Protein AF-A0A6L7Z496-F1 (afdb_monomer)

Sequence (161 aa):
PTSDGWITVGGWNQVNWLRMIEVLKLRELAGDPRFETNADRMANVEELRELLSRRLGTATSETWLRRLEAANVPAGPVSGMIEALRHPQTVAREMVLTVSQAGRPVETLGMPVKMSGTPPGVERAAPRRGEHGEQVLAEYGFRDIEIEELLRSGAVGRFKA

Secondary structure (DSSP, 8-state):
--SSS-EEE---SHHHHHHHHHHHT-GGGGS-TTTSSHHHHHHTHHHHHHHHHHHHTTS-HHHHHHHHHHTT--EEE---HHHHHHSHHHHHTT-EEEEEETTEEEEEEPPSS--SSS-----SPPPPTTTTHHHHHHHTT--HHHHHHHHHTTSSPPPP-

Structure (mmCIF, N/CA/C/O backbone):
data_AF-A0A6L7Z496-F1
#
_entry.id   AF-A0A6L7Z496-F1
#
loop_
_atom_site.group_PDB
_atom_site.id
_atom_site.type_symbol
_atom_site.label_atom_id
_atom_site.label_alt_id
_atom_site.label_comp_id
_atom_site.label_asym_id
_atom_site.label_entity_id
_atom_site.label_seq_id
_atom_site.pdbx_PDB_ins_code
_atom_site.Cartn_x
_atom_site.Cartn_y
_atom_site.Cartn_z
_atom_site.occupancy
_atom_site.B_iso_or_equiv
_atom_site.auth_seq_id
_atom_site.auth_comp_id
_atom_site.auth_asym_id
_atom_site.auth_atom_id
_atom_site.pdbx_PDB_model_num
ATOM 1 N N . PRO A 1 1 ? -5.247 6.556 15.492 1.00 95.75 1 PRO A N 1
ATOM 2 C CA . PRO A 1 1 ? -3.920 6.382 16.130 1.00 95.75 1 PRO A CA 1
ATOM 3 C C . PRO A 1 1 ? -4.012 5.311 17.220 1.00 95.75 1 PRO A C 1
ATOM 5 O O . PRO A 1 1 ? -5.056 5.184 17.857 1.00 95.75 1 PRO A O 1
ATOM 8 N N . THR A 1 2 ? -2.946 4.543 17.396 1.00 98.12 2 THR A N 1
ATOM 9 C CA . THR A 1 2 ? -2.722 3.627 18.526 1.00 98.12 2 THR A CA 1
ATOM 10 C C . THR A 1 2 ? -1.690 4.252 19.470 1.00 98.12 2 THR A C 1
ATOM 12 O O . THR A 1 2 ? -1.309 5.407 19.272 1.00 98.12 2 THR A O 1
ATOM 15 N N . SER A 1 3 ? -1.240 3.546 20.512 1.00 97.94 3 SER A N 1
ATOM 16 C CA . SER A 1 3 ? -0.252 4.110 21.447 1.00 97.94 3 SER A CA 1
ATOM 17 C C . SER A 1 3 ? 1.142 4.312 20.836 1.00 97.94 3 SER A C 1
ATOM 19 O O . SER A 1 3 ? 1.935 5.075 21.377 1.00 97.94 3 SER A O 1
ATOM 21 N N . ASP A 1 4 ? 1.461 3.602 19.753 1.00 97.19 4 ASP A N 1
ATOM 22 C CA . ASP A 1 4 ? 2.796 3.541 19.142 1.00 97.19 4 ASP A CA 1
ATOM 23 C C . ASP A 1 4 ? 2.794 3.789 17.624 1.00 97.19 4 ASP A C 1
ATOM 25 O O . ASP A 1 4 ? 3.840 3.706 16.985 1.00 97.19 4 ASP A O 1
ATOM 29 N N . GLY A 1 5 ? 1.639 4.103 17.027 1.00 95.75 5 GLY A N 1
ATOM 30 C CA . GLY A 1 5 ? 1.548 4.311 15.589 1.00 95.75 5 GLY A CA 1
ATOM 31 C C . GLY A 1 5 ? 0.126 4.454 15.058 1.00 95.75 5 GLY A C 1
ATOM 32 O O . GLY A 1 5 ? -0.743 5.110 15.645 1.00 95.75 5 GLY A O 1
ATOM 33 N N . TRP A 1 6 ? -0.096 3.869 13.885 1.00 96.81 6 TRP A N 1
ATOM 34 C CA . TRP A 1 6 ? -1.338 3.988 13.135 1.00 96.81 6 TRP A CA 1
ATOM 35 C C . TRP A 1 6 ? -1.715 2.646 12.516 1.00 96.81 6 TRP A C 1
ATOM 37 O O . TRP A 1 6 ? -0.879 1.935 11.964 1.00 96.81 6 TRP A O 1
ATOM 47 N N . ILE A 1 7 ? -3.004 2.330 12.582 1.00 97.38 7 ILE A N 1
ATOM 48 C CA . ILE A 1 7 ? -3.607 1.183 11.910 1.00 97.38 7 ILE A CA 1
ATOM 49 C C . ILE A 1 7 ? -4.811 1.662 11.105 1.00 97.38 7 ILE A C 1
ATOM 51 O O . ILE A 1 7 ? -5.467 2.642 11.470 1.00 97.38 7 ILE A O 1
ATOM 55 N N . THR A 1 8 ? -5.115 0.946 10.034 1.00 96.25 8 THR A N 1
ATOM 56 C CA . THR A 1 8 ? -6.399 1.013 9.337 1.00 96.25 8 THR A CA 1
ATOM 57 C C . THR A 1 8 ? -7.321 -0.067 9.893 1.00 96.25 8 THR A C 1
ATOM 59 O O . THR A 1 8 ? -6.864 -1.155 10.243 1.00 96.25 8 THR A O 1
ATOM 62 N N . VAL A 1 9 ? -8.618 0.231 9.992 1.00 95.56 9 VAL A N 1
ATOM 63 C CA . VAL A 1 9 ? -9.641 -0.725 10.437 1.00 95.56 9 VAL A CA 1
ATOM 64 C C . VAL A 1 9 ? -10.841 -0.634 9.498 1.00 95.56 9 VAL A C 1
ATOM 66 O O . VAL A 1 9 ? -11.381 0.443 9.254 1.00 95.56 9 VAL A O 1
ATOM 69 N N . GLY A 1 10 ? -11.250 -1.768 8.944 1.00 91.44 10 GLY A N 1
ATOM 70 C CA . GLY A 1 10 ? -12.291 -1.891 7.933 1.00 91.44 10 GLY A CA 1
ATOM 71 C C . GLY A 1 10 ? -13.687 -2.022 8.532 1.00 91.44 10 GLY A C 1
ATOM 72 O O . GLY A 1 10 ? -14.249 -3.112 8.527 1.00 91.44 10 GLY A O 1
ATOM 73 N N . GLY A 1 11 ? -14.263 -0.913 9.000 1.00 87.81 11 GLY A N 1
ATOM 74 C CA . GLY A 1 11 ? -15.616 -0.839 9.580 1.00 87.81 11 GLY A CA 1
ATOM 75 C C . GLY A 1 11 ? -16.727 -0.362 8.628 1.00 87.81 11 GLY A C 1
ATOM 76 O O . GLY A 1 11 ? -17.728 0.168 9.098 1.00 87.81 11 GLY A O 1
ATOM 77 N N . TRP A 1 12 ? -16.557 -0.486 7.305 1.00 85.62 12 TRP A N 1
ATOM 78 C CA . TRP A 1 12 ? -17.439 0.167 6.314 1.00 85.62 12 TRP A CA 1
ATOM 79 C C . TRP A 1 12 ? -18.830 -0.470 6.158 1.00 85.62 12 TRP A C 1
ATOM 81 O O . TRP A 1 12 ? -19.755 0.171 5.665 1.00 85.62 12 TRP A O 1
ATOM 91 N N . ASN A 1 13 ? -18.990 -1.739 6.537 1.00 92.06 13 ASN A N 1
ATOM 92 C CA . ASN A 1 13 ? -20.278 -2.434 6.525 1.00 92.06 13 ASN A CA 1
ATOM 93 C C . ASN A 1 13 ? -20.740 -2.730 7.957 1.00 92.06 13 ASN A C 1
ATOM 95 O O . ASN A 1 13 ? -19.937 -2.728 8.892 1.00 92.06 13 ASN A O 1
ATOM 99 N N . GLN A 1 14 ? -22.035 -3.010 8.125 1.00 94.38 14 GLN A N 1
ATOM 100 C CA . GLN A 1 14 ? -22.626 -3.157 9.456 1.00 94.38 14 GLN A CA 1
ATOM 101 C C . GLN A 1 14 ? -22.047 -4.334 10.250 1.00 94.38 14 GLN A C 1
ATOM 103 O O . GLN A 1 14 ? -21.837 -4.219 11.454 1.00 94.38 14 GLN A O 1
ATOM 108 N N . VAL A 1 15 ? -21.736 -5.449 9.584 1.00 95.19 15 VAL A N 1
ATOM 109 C CA . VAL A 1 15 ? -21.161 -6.632 10.240 1.00 95.19 15 VAL A CA 1
ATOM 110 C C . VAL A 1 15 ? -19.788 -6.306 10.829 1.00 95.19 15 VAL A C 1
ATOM 112 O O . VAL A 1 15 ? -19.531 -6.590 11.999 1.00 95.19 15 VAL A O 1
ATOM 115 N N . ASN A 1 16 ? -18.916 -5.672 10.046 1.00 95.69 16 ASN A N 1
ATOM 116 C CA . ASN A 1 16 ? -17.582 -5.300 10.502 1.00 95.69 16 ASN A CA 1
ATOM 117 C C . ASN A 1 16 ? -17.623 -4.178 11.543 1.00 95.69 16 ASN A C 1
ATOM 119 O O . ASN A 1 16 ? -16.834 -4.213 12.483 1.00 95.69 16 ASN A O 1
ATOM 123 N N . TRP A 1 17 ? -18.549 -3.222 11.411 1.00 95.88 17 TRP A N 1
ATOM 124 C CA . TRP A 1 17 ? -18.792 -2.188 12.418 1.00 95.88 17 TRP A CA 1
ATOM 125 C C . TRP A 1 17 ? -19.104 -2.806 13.785 1.00 95.88 17 TRP A C 1
ATOM 127 O O . TRP A 1 17 ? -18.388 -2.548 14.750 1.00 95.88 17 TRP A O 1
ATOM 137 N N . LEU A 1 18 ? -20.103 -3.690 13.863 1.00 95.75 18 LEU A N 1
ATOM 138 C CA . LEU A 1 18 ? -20.506 -4.313 15.128 1.00 95.75 18 LEU A CA 1
ATOM 139 C C . LEU A 1 18 ? -19.386 -5.171 15.735 1.00 95.75 18 LEU A C 1
ATOM 141 O O . LEU A 1 18 ? -19.140 -5.102 16.939 1.00 95.75 18 LEU A O 1
ATOM 145 N N . ARG A 1 19 ? -18.650 -5.928 14.910 1.00 96.69 19 ARG A N 1
ATOM 146 C CA . ARG A 1 19 ? -17.476 -6.696 15.364 1.00 96.69 19 ARG A CA 1
ATOM 147 C C . ARG A 1 19 ? -16.366 -5.794 15.901 1.00 96.69 19 ARG A C 1
ATOM 149 O O . ARG A 1 19 ? -15.780 -6.093 16.937 1.00 96.69 19 ARG A O 1
ATOM 156 N N . MET A 1 20 ? -16.081 -4.688 15.216 1.00 96.75 20 MET A N 1
ATOM 157 C CA . MET A 1 20 ? -15.086 -3.713 15.658 1.00 96.75 20 MET A CA 1
ATOM 158 C C . MET A 1 20 ? -15.484 -3.110 17.007 1.00 96.75 20 MET A C 1
ATOM 160 O O . MET A 1 20 ? -14.664 -3.067 17.920 1.00 96.75 20 MET A O 1
ATOM 164 N N . ILE A 1 21 ? -16.740 -2.688 17.153 1.00 96.31 21 ILE A N 1
ATOM 165 C CA . ILE A 1 21 ? -17.261 -2.129 18.401 1.00 96.31 21 ILE A CA 1
ATOM 166 C C . ILE A 1 21 ? -17.146 -3.127 19.562 1.00 96.31 21 ILE A C 1
ATOM 168 O O . ILE A 1 21 ? -16.733 -2.746 20.662 1.00 96.31 21 ILE A O 1
ATOM 172 N N . GLU A 1 22 ? -17.426 -4.406 19.311 1.00 96.56 22 GLU A N 1
ATOM 173 C CA . GLU A 1 22 ? -17.259 -5.479 20.292 1.00 96.56 22 GLU A CA 1
ATOM 174 C C . GLU A 1 22 ? -15.796 -5.624 20.744 1.00 96.56 22 GLU A C 1
ATOM 176 O O . GLU A 1 22 ? -15.506 -5.591 21.941 1.00 96.56 22 GLU A O 1
ATOM 181 N N . VAL A 1 23 ? -14.850 -5.692 19.799 1.00 97.44 23 VAL A N 1
ATOM 182 C CA . VAL A 1 23 ? -13.404 -5.771 20.093 1.00 97.44 23 VAL A CA 1
ATOM 183 C C . VAL A 1 23 ? -12.919 -4.556 20.882 1.00 97.44 23 VAL A C 1
ATOM 185 O O . VAL A 1 23 ? -12.123 -4.675 21.824 1.00 97.44 23 VAL A O 1
ATOM 188 N N . LEU A 1 24 ? -13.400 -3.372 20.508 1.00 96.38 24 LEU A N 1
ATOM 189 C CA . LEU A 1 24 ? -13.069 -2.122 21.177 1.00 96.38 24 LEU A CA 1
ATOM 190 C C . LEU A 1 24 ? -13.775 -1.984 22.528 1.00 96.38 24 LEU A C 1
ATOM 192 O O . LEU A 1 24 ? -13.350 -1.154 23.327 1.00 96.38 24 LEU A O 1
ATOM 196 N N . LYS A 1 25 ? -14.753 -2.836 22.854 1.00 96.56 25 LYS A N 1
ATOM 197 C CA . LYS A 1 25 ? -15.579 -2.737 24.066 1.00 96.56 25 LYS A CA 1
ATOM 198 C C . LYS A 1 25 ? -16.292 -1.383 24.170 1.00 96.56 25 LYS A C 1
ATOM 200 O O . LYS A 1 25 ? -16.302 -0.786 25.240 1.00 96.56 25 LYS A O 1
ATOM 205 N N . LEU A 1 26 ? -16.842 -0.913 23.053 1.00 95.62 26 LEU A N 1
ATOM 206 C CA . LEU A 1 26 ? -17.580 0.351 22.941 1.00 95.62 26 LEU A CA 1
ATOM 207 C C . LEU A 1 26 ? -19.054 0.093 22.592 1.00 95.62 26 LEU A C 1
ATOM 209 O O . LEU A 1 26 ? -19.613 0.734 21.703 1.00 95.62 26 LEU A O 1
ATOM 213 N N . ARG A 1 27 ? -19.666 -0.929 23.211 1.00 93.62 27 ARG A N 1
ATOM 214 C CA . ARG A 1 27 ? -21.001 -1.449 22.846 1.00 93.62 27 ARG A CA 1
ATOM 215 C C . ARG A 1 27 ? -22.090 -0.376 22.861 1.00 93.62 27 ARG A C 1
ATOM 217 O O . ARG A 1 27 ? -23.055 -0.491 22.115 1.00 93.62 27 ARG A O 1
ATOM 224 N N . GLU A 1 28 ? -21.917 0.668 23.660 1.00 93.56 28 GLU A N 1
ATOM 225 C CA . GLU A 1 28 ? -22.770 1.850 23.688 1.00 93.56 28 GLU A CA 1
ATOM 226 C C . GLU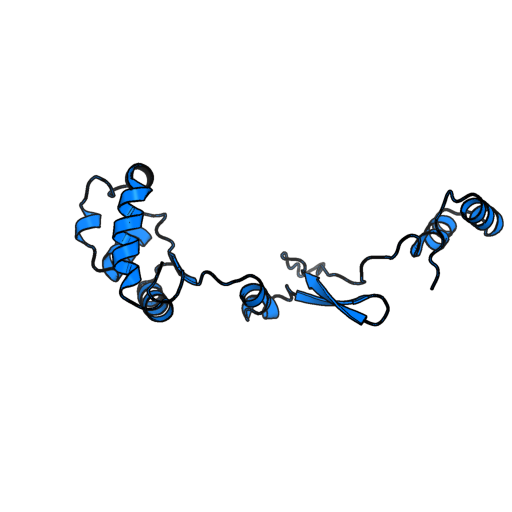 A 1 28 ? -22.899 2.531 22.316 1.00 93.56 28 GLU A C 1
ATOM 228 O O . GLU A 1 28 ? -23.977 3.006 21.976 1.00 93.56 28 GLU A O 1
ATOM 233 N N . LEU A 1 29 ? -21.855 2.491 21.481 1.00 94.44 29 LEU A N 1
ATOM 234 C CA . LEU A 1 29 ? -21.876 3.081 20.140 1.00 94.44 29 LEU A CA 1
ATOM 235 C C . LEU A 1 29 ? -22.724 2.281 19.147 1.00 94.44 29 LEU A C 1
ATOM 237 O O . LEU A 1 29 ? -23.093 2.812 18.106 1.00 94.44 29 LEU A O 1
ATOM 241 N N . ALA A 1 30 ? -23.031 1.012 19.435 1.00 89.81 30 ALA A N 1
ATOM 242 C CA . ALA A 1 30 ? -23.876 0.201 18.560 1.00 89.81 30 ALA A CA 1
ATOM 243 C C . ALA A 1 30 ? -25.356 0.612 18.626 1.00 89.81 30 ALA A C 1
ATOM 245 O O . ALA A 1 30 ? -26.078 0.390 17.659 1.00 89.81 30 ALA A O 1
ATOM 246 N N . GLY A 1 31 ? -25.796 1.183 19.754 1.00 87.75 31 GLY A N 1
ATOM 247 C CA . GLY A 1 31 ? -27.163 1.678 19.959 1.00 87.75 31 GLY A CA 1
ATOM 248 C C . GLY A 1 31 ? -27.284 3.202 19.921 1.00 87.75 31 GLY A C 1
ATOM 249 O O . GLY A 1 31 ? -28.357 3.728 20.197 1.00 87.75 31 GLY A O 1
ATOM 250 N N . ASP A 1 32 ? -26.194 3.910 19.627 1.00 95.56 32 ASP A N 1
ATOM 251 C CA . ASP A 1 32 ? -26.196 5.363 19.496 1.00 95.56 32 ASP A CA 1
ATOM 252 C C . ASP A 1 32 ? -26.778 5.751 18.124 1.00 95.56 32 ASP A C 1
ATOM 254 O O . ASP A 1 32 ? -26.202 5.361 17.101 1.00 95.56 32 ASP A O 1
ATOM 258 N N . PRO A 1 33 ? -27.872 6.538 18.064 1.00 96.44 33 PRO A N 1
ATOM 259 C CA . PRO A 1 33 ? -28.480 6.961 16.801 1.00 96.44 33 PRO A CA 1
ATOM 260 C C . PRO A 1 33 ? -27.512 7.690 15.861 1.00 96.44 33 PRO A C 1
ATOM 262 O O . PRO A 1 33 ? -27.705 7.692 14.650 1.00 96.44 33 PRO A O 1
ATOM 265 N N . ARG A 1 34 ? -26.437 8.289 16.390 1.00 96.31 34 ARG A N 1
ATOM 266 C CA . ARG A 1 34 ? -25.404 8.956 15.581 1.00 96.31 34 ARG A CA 1
ATOM 267 C C . ARG A 1 34 ? -24.535 7.980 14.795 1.00 96.31 34 ARG A C 1
ATOM 269 O O . ARG A 1 34 ? -23.865 8.394 13.853 1.00 96.31 34 ARG A O 1
ATOM 276 N N . PHE A 1 35 ? -24.500 6.706 15.187 1.00 96.31 35 PHE A N 1
ATOM 277 C CA . PHE A 1 35 ? -23.593 5.701 14.628 1.00 96.31 35 PHE A CA 1
ATOM 278 C C . PHE A 1 35 ? -24.300 4.424 14.155 1.00 96.31 35 PHE A C 1
ATOM 280 O O . PHE A 1 35 ? -23.627 3.442 13.819 1.00 96.31 35 PHE A O 1
ATOM 287 N N . GLU A 1 36 ? -25.633 4.430 14.094 1.00 92.81 36 GLU A N 1
ATOM 288 C CA . GLU A 1 36 ? -26.450 3.263 13.759 1.00 92.81 36 GLU A CA 1
ATOM 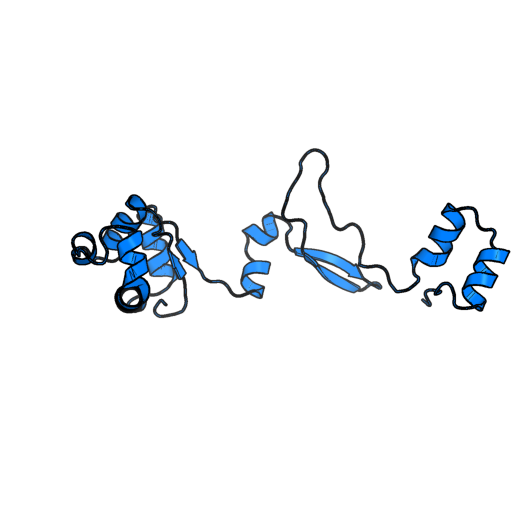289 C C . GLU A 1 36 ? -26.173 2.766 12.333 1.00 92.81 36 GLU A C 1
ATOM 291 O O . GLU A 1 36 ? -25.760 1.612 12.136 1.00 92.81 36 GLU A O 1
ATOM 296 N N . THR A 1 37 ? -26.307 3.646 11.336 1.00 93.19 37 THR A N 1
ATOM 297 C CA . THR A 1 37 ? -26.005 3.338 9.934 1.00 93.19 37 THR A CA 1
ATOM 298 C C . THR A 1 37 ? -24.661 3.913 9.491 1.00 93.19 37 THR A C 1
ATOM 300 O O . THR A 1 37 ? -24.060 4.769 10.139 1.00 93.19 37 THR A O 1
ATOM 303 N N . ASN A 1 38 ? -24.160 3.455 8.340 1.00 93.00 38 ASN A N 1
ATOM 304 C CA . ASN A 1 38 ? -22.944 4.034 7.769 1.00 93.00 38 ASN A CA 1
ATOM 305 C C . ASN A 1 38 ? -23.125 5.513 7.395 1.00 93.00 38 ASN A C 1
ATOM 307 O O . ASN A 1 38 ? -22.175 6.279 7.512 1.00 93.00 38 ASN A O 1
ATOM 311 N N . ALA A 1 39 ? -24.324 5.913 6.961 1.00 94.81 39 ALA A N 1
ATOM 312 C CA . ALA A 1 39 ? -24.614 7.309 6.650 1.00 94.81 39 ALA A CA 1
ATOM 313 C C . ALA A 1 39 ? -24.520 8.178 7.912 1.00 94.81 39 ALA A C 1
ATOM 315 O O . ALA A 1 39 ? -23.847 9.206 7.882 1.00 94.81 39 ALA A O 1
ATOM 316 N N . ASP A 1 40 ? -25.081 7.710 9.030 1.00 95.88 40 ASP A N 1
ATOM 317 C CA . ASP A 1 40 ? -25.018 8.423 10.312 1.00 95.88 40 ASP A CA 1
ATOM 318 C C . ASP A 1 40 ? -23.570 8.539 10.801 1.00 95.88 40 ASP A C 1
ATOM 320 O O . ASP A 1 40 ? -23.117 9.623 11.169 1.00 95.88 40 ASP A O 1
ATOM 324 N N . ARG A 1 41 ? -22.790 7.453 10.698 1.00 95.50 41 ARG A N 1
ATOM 325 C CA . ARG A 1 41 ? -21.357 7.462 11.040 1.00 95.50 41 ARG A CA 1
ATOM 326 C C . ARG A 1 41 ? -20.557 8.458 10.211 1.00 95.50 41 ARG A C 1
ATOM 328 O O . ARG A 1 41 ? -19.667 9.105 10.753 1.00 95.50 41 ARG A O 1
ATOM 335 N N . MET A 1 42 ? -20.854 8.579 8.919 1.00 95.25 42 MET A N 1
ATOM 336 C CA . MET A 1 42 ? -20.187 9.550 8.049 1.00 95.25 42 MET A CA 1
ATOM 337 C C . MET A 1 42 ? -20.623 10.987 8.346 1.00 95.25 42 MET A C 1
ATOM 339 O O . MET A 1 42 ? -19.790 11.885 8.283 1.00 95.25 42 MET A O 1
ATOM 343 N N . ALA A 1 43 ? -21.890 11.206 8.709 1.00 97.69 43 ALA A N 1
ATOM 344 C CA . ALA A 1 43 ? -22.387 12.514 9.135 1.00 97.69 43 ALA A CA 1
ATOM 345 C C . ALA A 1 43 ? -21.788 12.973 10.480 1.00 97.69 43 ALA A C 1
ATOM 347 O O . ALA A 1 43 ? -21.713 14.171 10.734 1.00 97.69 43 ALA A O 1
ATOM 348 N N . ASN A 1 44 ? -21.338 12.030 11.316 1.00 97.38 44 ASN A N 1
ATOM 349 C CA . ASN A 1 44 ? -20.756 12.271 12.641 1.00 97.38 44 ASN A CA 1
ATOM 350 C C . ASN A 1 44 ? -19.286 11.799 12.736 1.00 97.38 44 ASN A C 1
ATOM 352 O O . ASN A 1 44 ? -18.827 11.366 13.799 1.00 97.38 44 ASN A O 1
ATOM 356 N N . VAL A 1 45 ? -18.541 11.826 11.623 1.00 95.50 45 VAL A N 1
ATOM 357 C CA . VAL A 1 45 ? -17.236 11.150 11.517 1.00 95.50 45 VAL A CA 1
ATOM 358 C C . VAL A 1 45 ? -16.169 11.747 12.433 1.00 95.50 45 VAL A C 1
ATOM 360 O O . VAL A 1 45 ? -15.348 11.006 12.971 1.00 95.50 45 VAL A O 1
ATOM 363 N N . GLU A 1 46 ? -16.178 13.056 12.671 1.00 97.81 46 GLU A N 1
ATOM 364 C CA . GLU A 1 46 ? -15.224 13.732 13.551 1.00 97.81 46 GLU A CA 1
ATOM 365 C C . GLU A 1 46 ? -15.364 13.253 14.995 1.00 97.81 46 GLU A C 1
ATOM 367 O O . GLU A 1 46 ? -14.368 12.869 15.614 1.00 97.81 46 GLU A O 1
ATOM 372 N N . GLU A 1 47 ? -16.594 13.209 15.508 1.00 97.31 47 GLU A N 1
ATOM 373 C CA . GLU A 1 47 ? -16.880 12.734 16.861 1.00 97.31 47 GLU A CA 1
ATOM 374 C C . GLU A 1 47 ? -16.584 11.236 16.995 1.00 97.31 47 GLU A C 1
ATOM 376 O O . GLU A 1 47 ? -15.928 10.800 17.950 1.00 97.31 47 GLU A O 1
ATOM 381 N N . LEU A 1 48 ? -16.995 10.443 16.001 1.00 96.12 48 LEU A N 1
ATOM 382 C CA . LEU A 1 48 ? -16.686 9.021 15.964 1.00 96.12 48 LEU A CA 1
ATOM 383 C C . LEU A 1 48 ? -15.171 8.787 15.986 1.00 96.12 48 LEU A C 1
ATOM 385 O O . LEU A 1 48 ? -14.665 7.972 16.762 1.00 96.12 48 LEU A O 1
ATOM 389 N N . ARG A 1 49 ? -14.424 9.528 15.163 1.00 95.69 49 ARG A N 1
ATOM 390 C CA . ARG A 1 49 ? -12.963 9.455 15.091 1.00 95.69 49 ARG A CA 1
ATOM 391 C C . ARG A 1 49 ? -12.341 9.751 16.445 1.00 95.69 49 ARG A C 1
ATOM 393 O O . ARG A 1 49 ? -11.388 9.066 16.810 1.00 95.69 49 ARG A O 1
ATOM 400 N N . GLU A 1 50 ? -12.839 10.729 17.190 1.00 97.06 50 GLU A N 1
ATOM 401 C CA . GLU A 1 50 ? -12.332 11.026 18.528 1.00 97.06 50 GLU A CA 1
ATOM 402 C C . GLU A 1 50 ? -12.562 9.878 19.515 1.00 97.06 50 GLU A C 1
ATOM 404 O O . GLU A 1 50 ? -11.623 9.471 20.205 1.00 97.06 50 GLU A O 1
ATOM 409 N N . LEU A 1 51 ? -13.777 9.322 19.559 1.00 96.75 51 LEU A N 1
ATOM 410 C CA . LEU A 1 51 ? -14.125 8.188 20.423 1.00 96.75 51 LEU A CA 1
ATOM 411 C C . LEU A 1 51 ? -13.248 6.968 20.119 1.00 96.75 51 LEU A C 1
ATOM 413 O O . LEU A 1 51 ? -12.618 6.401 21.018 1.00 96.75 51 LEU A O 1
ATOM 417 N N . LEU A 1 52 ? -13.138 6.615 18.836 1.00 96.62 52 LEU A N 1
ATOM 418 C CA . LEU A 1 52 ? -12.307 5.504 18.382 1.00 96.62 52 LEU A CA 1
ATOM 419 C C . LEU A 1 52 ? -10.819 5.768 18.641 1.00 96.62 52 LEU A C 1
ATOM 421 O O . LEU A 1 52 ? -10.114 4.866 19.085 1.00 96.62 52 LEU A O 1
ATOM 425 N N . SER A 1 53 ? -10.334 6.994 18.421 1.00 96.69 53 SER A N 1
ATOM 426 C CA . SER A 1 53 ? -8.926 7.354 18.648 1.00 96.69 53 SER A CA 1
ATOM 427 C C . SER A 1 53 ? -8.548 7.283 20.121 1.00 96.69 53 SER A C 1
ATOM 429 O O . SER A 1 53 ? -7.497 6.731 20.442 1.00 96.69 53 SER A O 1
ATOM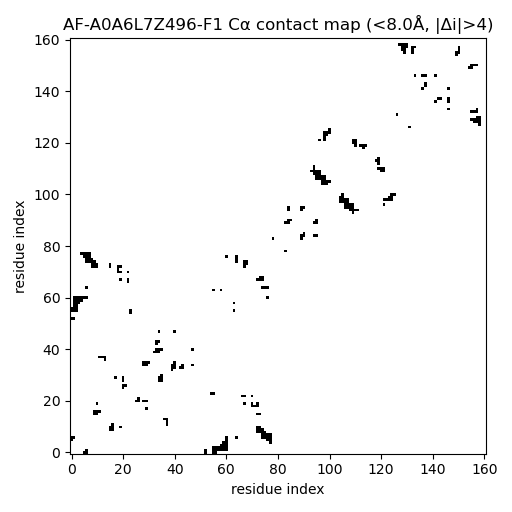 431 N N . ARG A 1 54 ? -9.410 7.776 21.024 1.00 97.62 54 ARG A N 1
ATOM 432 C CA . ARG A 1 54 ? -9.211 7.636 22.475 1.00 97.62 54 ARG A CA 1
ATOM 433 C C . ARG A 1 54 ? -9.074 6.169 22.856 1.00 97.62 54 ARG A C 1
ATOM 435 O O . ARG A 1 54 ? -8.163 5.806 23.595 1.00 97.62 54 ARG A O 1
ATOM 442 N N . ARG A 1 55 ? -9.943 5.309 22.317 1.00 97.81 55 ARG A N 1
ATOM 443 C CA . ARG A 1 55 ? -9.917 3.884 22.639 1.00 97.81 55 ARG A CA 1
ATOM 444 C C . ARG A 1 55 ? -8.707 3.163 22.050 1.00 97.81 55 ARG A C 1
ATOM 446 O O . ARG A 1 55 ? -8.022 2.439 22.774 1.00 97.81 55 ARG A O 1
ATOM 453 N N . LEU A 1 56 ? -8.426 3.359 20.768 1.00 97.88 56 LEU A N 1
ATOM 454 C CA . LEU A 1 56 ? -7.285 2.751 20.083 1.00 97.88 56 LEU A CA 1
ATOM 455 C C . LEU A 1 56 ? -5.947 3.224 20.674 1.00 97.88 56 LEU A C 1
ATOM 457 O O . LEU A 1 56 ? -5.010 2.437 20.757 1.00 97.88 56 LEU A O 1
ATOM 461 N N . GLY A 1 57 ? -5.868 4.448 21.200 1.00 98.19 57 GLY A N 1
ATOM 462 C CA . GLY A 1 57 ? -4.679 4.965 21.887 1.00 98.19 57 GLY A CA 1
ATOM 463 C C . GLY A 1 57 ? -4.277 4.212 23.166 1.00 98.19 57 GLY A C 1
ATOM 464 O O . GLY A 1 57 ? -3.180 4.417 23.668 1.00 98.19 57 GLY A O 1
ATOM 465 N N . THR A 1 58 ? -5.125 3.322 23.694 1.00 98.31 58 THR A N 1
ATOM 466 C CA . THR A 1 58 ? -4.863 2.592 24.955 1.00 98.31 58 THR A CA 1
ATOM 467 C C . THR A 1 58 ? -3.987 1.342 24.811 1.00 98.31 58 THR A C 1
ATOM 469 O O . THR A 1 58 ? -3.677 0.703 25.815 1.00 98.31 58 THR A O 1
ATOM 472 N N . ALA A 1 59 ? -3.615 0.947 23.591 1.00 98.38 59 ALA A N 1
ATOM 473 C CA . ALA A 1 59 ? -2.720 -0.185 23.360 1.00 98.38 59 ALA A CA 1
ATOM 474 C C . ALA A 1 59 ? -1.936 -0.032 22.051 1.00 98.38 59 ALA A C 1
ATOM 476 O O . ALA A 1 59 ? -2.274 0.798 21.202 1.00 98.38 59 ALA A O 1
ATOM 477 N N . THR A 1 60 ? -0.908 -0.868 21.897 1.00 98.56 60 THR A N 1
ATOM 478 C CA . THR A 1 60 ? -0.042 -0.898 20.714 1.00 98.56 60 THR A CA 1
ATOM 479 C C . THR A 1 60 ? -0.789 -1.339 19.462 1.00 98.56 60 THR A C 1
ATOM 481 O O . THR A 1 60 ? -1.792 -2.058 19.529 1.00 98.56 60 THR A O 1
ATOM 484 N N . SER A 1 61 ? -0.257 -0.953 18.305 1.00 97.94 61 SER A N 1
ATOM 485 C CA . SER A 1 61 ? -0.732 -1.379 16.986 1.00 97.94 61 SER A CA 1
ATOM 486 C C . SER A 1 61 ? -0.814 -2.896 16.894 1.00 97.94 61 SER A C 1
ATOM 488 O O . SER A 1 61 ? -1.856 -3.437 16.538 1.00 97.94 61 SER A O 1
ATOM 490 N N . GLU A 1 62 ? 0.239 -3.589 17.324 1.00 97.69 62 GLU A N 1
ATOM 491 C CA . GLU A 1 62 ? 0.302 -5.050 17.329 1.00 97.69 62 GLU A CA 1
A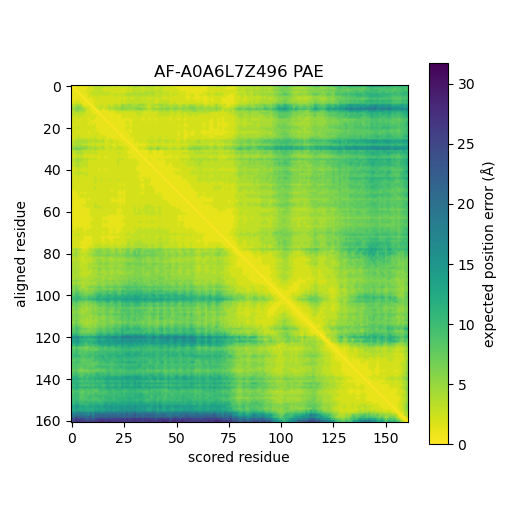TOM 492 C C . GLU A 1 62 ? -0.804 -5.680 18.197 1.00 97.69 62 GLU A C 1
ATOM 494 O O . GLU A 1 62 ? -1.476 -6.625 17.782 1.00 97.69 62 GLU A O 1
ATOM 499 N N . THR A 1 63 ? -1.055 -5.124 19.388 1.00 98.31 63 THR A N 1
ATOM 500 C CA . THR A 1 63 ? -2.118 -5.614 20.277 1.00 98.31 63 THR A CA 1
ATOM 501 C C . THR A 1 63 ? -3.492 -5.479 19.634 1.00 98.31 63 THR A C 1
ATOM 503 O O . THR A 1 63 ? -4.316 -6.389 19.748 1.00 98.31 63 THR A O 1
ATOM 506 N N . TRP A 1 64 ? -3.752 -4.356 18.965 1.00 98.25 64 TRP A N 1
ATOM 507 C CA . TRP A 1 64 ? -5.021 -4.141 18.281 1.00 98.25 64 TRP A CA 1
ATOM 508 C C . TRP A 1 64 ? -5.188 -5.013 17.052 1.00 98.25 64 TRP A C 1
ATOM 510 O O . TRP A 1 64 ? -6.247 -5.618 16.908 1.00 98.25 64 TRP A O 1
ATOM 520 N N . LEU A 1 65 ? -4.154 -5.131 16.220 1.00 98.19 65 LEU A N 1
ATOM 521 C CA . LEU A 1 65 ? -4.180 -5.976 15.029 1.00 98.19 65 LEU A CA 1
ATOM 522 C C . LEU A 1 65 ? -4.492 -7.430 15.397 1.00 98.19 65 LEU A C 1
ATOM 524 O O . LEU A 1 65 ? -5.443 -7.980 14.852 1.00 98.19 65 LEU A O 1
ATOM 528 N N . ARG A 1 66 ? -3.826 -8.001 16.414 1.00 98.38 66 ARG A N 1
ATOM 529 C CA . ARG A 1 66 ? -4.133 -9.363 16.897 1.00 98.38 66 ARG A CA 1
ATOM 530 C C . ARG A 1 66 ? -5.587 -9.524 17.353 1.00 98.38 66 ARG A C 1
ATOM 532 O O . ARG A 1 66 ? -6.220 -10.536 17.071 1.00 98.38 66 ARG A O 1
ATOM 539 N N . ARG A 1 67 ? -6.131 -8.542 18.083 1.00 98.31 67 ARG A N 1
ATOM 540 C CA . ARG A 1 67 ? -7.520 -8.590 18.583 1.00 98.31 67 ARG A CA 1
ATOM 541 C C . ARG A 1 67 ? -8.547 -8.467 17.457 1.00 98.31 67 ARG A C 1
ATOM 543 O O . ARG A 1 67 ? -9.569 -9.144 17.498 1.00 98.31 67 ARG A O 1
ATOM 550 N N . LEU A 1 68 ? -8.289 -7.593 16.486 1.00 97.75 68 LEU A N 1
ATOM 551 C CA . LEU A 1 68 ? -9.164 -7.366 15.335 1.00 97.75 68 LEU A CA 1
ATOM 552 C C . LEU A 1 68 ? -9.146 -8.570 14.387 1.00 97.75 68 LEU A C 1
ATOM 554 O O . LEU A 1 68 ? -10.209 -9.025 13.970 1.00 97.75 68 LEU A O 1
ATOM 558 N N . GLU A 1 69 ? -7.968 -9.142 14.133 1.00 97.31 69 GLU A N 1
ATOM 559 C CA . GLU A 1 69 ? -7.799 -10.364 13.342 1.00 97.31 69 GLU A CA 1
ATOM 560 C C . GLU A 1 69 ? -8.546 -11.548 13.968 1.00 97.31 69 GLU A C 1
ATOM 562 O O . GLU A 1 69 ? -9.349 -12.190 13.293 1.00 97.31 69 GLU A O 1
ATOM 567 N N . ALA A 1 70 ? -8.394 -11.771 15.281 1.00 97.94 70 ALA A N 1
ATOM 568 C CA . ALA A 1 70 ? -9.117 -12.823 16.003 1.00 97.94 70 ALA A CA 1
ATOM 569 C C . ALA A 1 70 ? -10.652 -12.686 15.913 1.00 97.94 70 ALA A C 1
ATOM 571 O O . ALA A 1 70 ? -11.376 -13.674 16.028 1.00 97.94 70 ALA A O 1
ATOM 572 N N . ALA A 1 71 ? -11.156 -11.470 15.688 1.00 96.94 71 ALA A N 1
ATOM 573 C CA . ALA A 1 71 ? -12.577 -11.181 15.512 1.00 96.94 71 ALA A CA 1
ATOM 574 C C . ALA A 1 71 ? -13.024 -11.116 14.040 1.00 96.94 71 ALA A C 1
ATOM 576 O O . ALA A 1 71 ? -14.173 -10.760 13.769 1.00 96.94 71 ALA A O 1
ATOM 577 N N . ASN A 1 72 ? -12.152 -11.454 13.084 1.00 95.56 72 ASN A N 1
ATOM 578 C CA . ASN A 1 72 ? -12.398 -11.313 11.646 1.00 95.56 72 ASN A CA 1
ATOM 579 C C . ASN A 1 72 ? -12.812 -9.884 11.246 1.00 95.56 72 ASN A C 1
ATOM 581 O O . ASN A 1 72 ? -13.729 -9.691 10.439 1.00 95.56 72 ASN A O 1
ATOM 585 N N . VAL A 1 73 ? -12.164 -8.878 11.838 1.00 97.12 73 VAL A N 1
ATOM 586 C CA . VAL A 1 73 ? -12.272 -7.476 11.423 1.00 97.12 73 VAL A CA 1
ATOM 587 C C . VAL A 1 73 ? -11.060 -7.146 10.553 1.00 97.12 73 VAL A C 1
ATOM 589 O O . VAL A 1 73 ? -9.935 -7.233 11.047 1.00 97.12 73 VAL A O 1
ATOM 592 N N . PRO A 1 74 ? -11.249 -6.749 9.281 1.00 96.69 74 PRO A N 1
ATOM 593 C CA . PRO A 1 74 ? -10.137 -6.355 8.425 1.00 96.69 74 PRO A CA 1
ATOM 594 C C . PRO A 1 74 ? -9.380 -5.186 9.053 1.00 96.69 74 PRO A C 1
ATOM 596 O O . PRO A 1 74 ? -9.974 -4.150 9.341 1.00 96.69 74 PRO A O 1
ATOM 599 N N . ALA A 1 75 ? -8.081 -5.336 9.271 1.00 97.19 75 ALA A N 1
ATOM 600 C CA . ALA A 1 75 ? -7.232 -4.281 9.799 1.00 97.19 75 ALA A CA 1
ATOM 601 C C . ALA A 1 75 ? -5.794 -4.487 9.322 1.00 97.19 75 ALA A C 1
ATOM 603 O O . ALA A 1 75 ? -5.390 -5.609 9.023 1.00 97.19 75 ALA A O 1
ATOM 604 N N . GLY A 1 76 ? -5.021 -3.408 9.254 1.00 95.69 76 GLY A N 1
ATOM 605 C CA . GLY A 1 76 ? -3.619 -3.472 8.849 1.00 95.69 76 GLY A CA 1
ATOM 606 C C . GLY A 1 76 ? -2.818 -2.280 9.363 1.00 95.69 76 GLY A C 1
ATOM 607 O O . GLY A 1 76 ? -3.404 -1.218 9.603 1.00 95.69 76 GLY A O 1
ATOM 608 N N . PRO A 1 77 ? -1.498 -2.428 9.554 1.00 95.31 77 PRO A N 1
ATOM 609 C CA . PRO A 1 77 ? -0.643 -1.311 9.929 1.00 95.31 77 PRO A CA 1
ATOM 610 C C . PRO A 1 77 ? -0.625 -0.250 8.822 1.00 95.31 77 PRO A C 1
ATOM 612 O O . PRO A 1 77 ? -0.756 -0.559 7.637 1.00 95.31 77 PRO A O 1
ATOM 615 N N . VAL A 1 78 ? -0.451 1.013 9.205 1.00 95.00 78 VAL A N 1
ATOM 616 C CA . VAL A 1 78 ? -0.098 2.074 8.255 1.00 95.00 78 VAL A CA 1
ATOM 617 C C . VAL A 1 78 ? 1.422 2.097 8.144 1.00 95.00 78 VAL A C 1
ATOM 619 O O . VAL A 1 78 ? 2.101 2.739 8.944 1.00 95.00 78 VAL A O 1
ATOM 622 N N . SER A 1 79 ? 1.946 1.358 7.171 1.00 90.69 79 SER A N 1
ATOM 623 C CA . SER A 1 79 ? 3.383 1.271 6.915 1.00 90.69 79 SER A CA 1
ATOM 624 C C . SER A 1 79 ? 3.906 2.498 6.168 1.00 90.69 79 SER A C 1
ATOM 626 O O . SER A 1 79 ? 3.227 3.075 5.314 1.00 90.69 79 SER A O 1
ATOM 628 N N . GLY A 1 80 ? 5.154 2.874 6.451 1.00 92.69 80 GLY A N 1
ATOM 629 C CA . GLY A 1 80 ? 5.872 3.868 5.650 1.00 92.69 80 GLY A CA 1
ATOM 630 C C . GLY A 1 80 ? 6.236 3.328 4.261 1.00 92.69 80 GLY A C 1
ATOM 631 O O . GLY A 1 80 ? 6.245 2.121 4.035 1.00 92.69 80 GLY A O 1
ATOM 632 N N . MET A 1 81 ? 6.607 4.208 3.325 1.00 92.75 81 MET A N 1
ATOM 633 C CA . MET A 1 81 ? 6.925 3.805 1.944 1.00 92.75 81 MET A CA 1
ATOM 634 C C . MET A 1 81 ? 8.031 2.738 1.866 1.00 92.75 81 MET A C 1
ATOM 636 O O . MET A 1 81 ? 7.863 1.735 1.183 1.00 92.75 81 MET A O 1
ATOM 640 N N . ILE A 1 82 ? 9.141 2.910 2.594 1.00 92.31 82 ILE A N 1
ATOM 641 C CA . ILE A 1 82 ? 10.261 1.947 2.581 1.00 92.31 82 ILE A CA 1
ATOM 642 C C . ILE A 1 82 ? 9.836 0.590 3.156 1.00 92.31 82 ILE A C 1
ATOM 644 O O . ILE A 1 82 ? 10.211 -0.454 2.630 1.00 92.31 82 ILE A O 1
ATOM 648 N N . GLU A 1 83 ? 9.047 0.600 4.227 1.00 92.50 83 GLU A N 1
ATOM 649 C CA . GLU A 1 83 ? 8.520 -0.615 4.849 1.00 92.50 83 GLU A CA 1
ATOM 650 C C . GLU A 1 83 ? 7.564 -1.344 3.898 1.00 92.50 83 GLU A C 1
ATOM 652 O O . GLU A 1 83 ? 7.710 -2.544 3.685 1.00 92.50 83 GLU A O 1
ATOM 657 N N . ALA A 1 84 ? 6.658 -0.611 3.244 1.00 93.25 84 ALA A N 1
ATOM 658 C CA . ALA A 1 84 ? 5.745 -1.158 2.247 1.00 93.25 84 ALA A CA 1
ATOM 659 C C . ALA A 1 84 ? 6.495 -1.782 1.057 1.00 93.25 84 ALA A C 1
ATOM 661 O O . ALA A 1 84 ? 6.136 -2.873 0.611 1.00 93.25 84 ALA A O 1
ATOM 662 N N . LEU A 1 85 ? 7.570 -1.140 0.580 1.00 94.50 85 LEU A N 1
ATOM 663 C CA . LEU A 1 85 ? 8.414 -1.656 -0.506 1.00 94.50 85 LEU A CA 1
ATOM 664 C C . LEU A 1 85 ? 9.171 -2.939 -0.119 1.00 94.50 85 LEU A C 1
ATOM 666 O O . LEU A 1 85 ? 9.437 -3.782 -0.971 1.00 94.50 85 LEU A O 1
ATOM 670 N N . ARG A 1 86 ? 9.481 -3.112 1.169 1.00 94.31 86 ARG A N 1
ATOM 671 C CA . ARG A 1 86 ? 10.193 -4.281 1.712 1.00 94.31 86 ARG A CA 1
ATOM 672 C C . ARG A 1 86 ? 9.275 -5.345 2.308 1.00 94.31 86 AR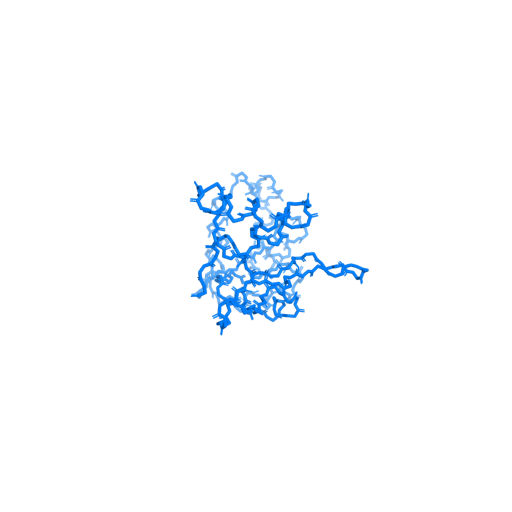G A C 1
ATOM 674 O O . ARG A 1 86 ? 9.764 -6.379 2.758 1.00 94.31 86 ARG A O 1
ATOM 681 N N . HIS A 1 87 ? 7.966 -5.103 2.342 1.00 94.50 87 HIS A N 1
ATOM 682 C CA . HIS A 1 87 ? 7.007 -6.019 2.948 1.00 94.50 87 HIS A CA 1
ATOM 683 C C . HIS A 1 87 ? 7.101 -7.410 2.287 1.00 94.50 87 HIS A C 1
ATOM 685 O O . HIS A 1 87 ? 7.231 -7.481 1.060 1.00 94.50 87 HIS A O 1
ATOM 691 N N . PRO A 1 88 ? 6.985 -8.524 3.040 1.00 93.81 88 PRO A N 1
ATOM 692 C CA . PRO A 1 88 ? 7.120 -9.873 2.483 1.00 93.81 88 PRO A CA 1
ATOM 693 C C . PRO A 1 88 ? 6.233 -10.123 1.260 1.00 93.81 88 PRO A C 1
ATOM 695 O O . PRO A 1 88 ? 6.683 -10.704 0.279 1.00 93.81 88 PRO A O 1
ATOM 698 N N . GLN A 1 89 ? 5.000 -9.606 1.272 1.00 93.94 89 GLN A N 1
ATOM 699 C CA . GLN A 1 89 ? 4.091 -9.698 0.125 1.00 93.94 89 GLN A CA 1
ATOM 700 C C . GLN A 1 89 ? 4.572 -8.887 -1.087 1.00 93.94 89 GLN A C 1
ATOM 702 O O . GLN A 1 89 ? 4.364 -9.304 -2.220 1.00 93.94 89 GLN A O 1
ATOM 707 N N . THR A 1 90 ? 5.208 -7.737 -0.877 1.00 94.69 90 THR A N 1
ATOM 708 C CA . THR A 1 90 ? 5.755 -6.896 -1.950 1.00 94.69 90 THR A CA 1
ATOM 709 C C . THR A 1 90 ? 6.928 -7.597 -2.634 1.00 94.69 90 THR A C 1
ATOM 711 O O . THR A 1 90 ? 6.984 -7.642 -3.864 1.00 94.69 90 THR A O 1
ATOM 714 N N . VAL A 1 91 ? 7.802 -8.229 -1.843 1.00 92.25 91 VAL A N 1
ATOM 715 C CA . VAL A 1 91 ? 8.916 -9.058 -2.330 1.00 92.25 91 VAL A CA 1
ATOM 716 C C . VAL A 1 91 ? 8.399 -10.304 -3.049 1.00 92.25 91 VAL A C 1
ATOM 718 O O . VAL A 1 91 ? 8.777 -10.547 -4.190 1.00 92.25 91 VAL A O 1
ATOM 721 N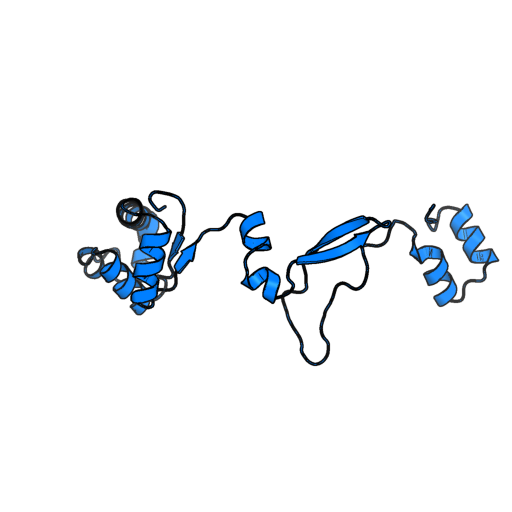 N . ALA A 1 92 ? 7.478 -11.053 -2.434 1.00 93.75 92 ALA A N 1
ATOM 722 C CA . ALA A 1 92 ? 6.891 -12.263 -3.018 1.00 93.75 92 ALA A CA 1
ATOM 723 C C . ALA A 1 92 ? 6.144 -11.990 -4.331 1.00 93.75 92 ALA A C 1
ATOM 725 O O . ALA A 1 92 ? 5.993 -12.879 -5.165 1.00 93.75 92 ALA A O 1
ATOM 726 N N . ARG A 1 93 ? 5.663 -10.758 -4.515 1.00 94.38 93 ARG A N 1
ATOM 727 C CA . ARG A 1 93 ? 5.013 -10.315 -5.747 1.00 94.38 93 ARG A CA 1
ATOM 728 C C . ARG A 1 93 ? 5.972 -9.654 -6.737 1.00 94.38 93 ARG A C 1
ATOM 730 O O . ARG A 1 93 ? 5.507 -9.234 -7.790 1.00 94.38 93 ARG A O 1
ATOM 737 N N . GLU A 1 94 ? 7.268 -9.558 -6.452 1.00 93.38 94 GLU A N 1
ATOM 738 C CA . GLU A 1 94 ? 8.265 -8.914 -7.324 1.00 93.38 94 GLU A CA 1
ATOM 739 C C . GLU A 1 94 ? 7.856 -7.475 -7.694 1.00 93.38 94 GLU A C 1
ATOM 741 O O . GLU A 1 94 ? 7.890 -7.055 -8.853 1.00 93.38 94 GLU A O 1
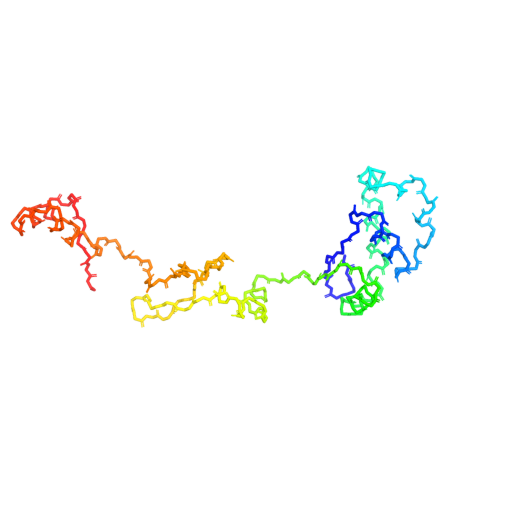ATOM 746 N N . MET A 1 95 ? 7.354 -6.732 -6.707 1.00 94.81 95 MET A N 1
ATOM 747 C CA . MET A 1 95 ? 6.935 -5.336 -6.883 1.00 94.81 95 MET A CA 1
ATOM 748 C C . MET A 1 95 ? 8.110 -4.358 -6.809 1.00 94.81 95 MET A C 1
ATOM 750 O O . MET A 1 95 ? 7.951 -3.196 -7.171 1.00 94.81 95 MET A O 1
ATOM 754 N N . VAL A 1 96 ? 9.277 -4.827 -6.368 1.00 93.25 96 VAL A N 1
ATOM 755 C CA . VAL A 1 96 ? 10.552 -4.111 -6.420 1.00 93.25 96 VAL A CA 1
ATOM 756 C C . VAL A 1 96 ? 11.528 -4.991 -7.187 1.00 93.25 96 VAL A C 1
ATOM 758 O O . VAL A 1 96 ? 11.787 -6.126 -6.792 1.00 93.25 96 VAL A O 1
ATOM 761 N N . LEU A 1 97 ? 12.015 -4.478 -8.312 1.00 91.38 97 LEU A N 1
ATOM 762 C CA . LEU A 1 97 ? 12.938 -5.152 -9.217 1.00 91.38 97 LEU A CA 1
ATOM 763 C C . LEU A 1 97 ? 14.256 -4.386 -9.249 1.00 91.38 97 LEU A C 1
ATOM 765 O O . LEU A 1 97 ? 14.256 -3.160 -9.186 1.00 91.38 97 LEU A O 1
ATOM 769 N N . THR A 1 98 ? 15.366 -5.093 -9.429 1.00 91.62 98 THR A N 1
ATOM 770 C CA . THR A 1 98 ? 16.675 -4.467 -9.646 1.00 91.62 98 THR A CA 1
ATOM 771 C C . THR A 1 98 ? 17.040 -4.559 -11.119 1.00 91.62 98 THR A C 1
ATOM 773 O O . THR A 1 98 ? 17.135 -5.656 -11.665 1.00 91.62 98 THR A O 1
ATOM 776 N N . VAL A 1 99 ? 17.287 -3.415 -11.754 1.00 91.75 99 VAL A N 1
ATOM 777 C CA . VAL A 1 99 ? 17.765 -3.325 -13.142 1.00 91.75 99 VAL A CA 1
ATOM 778 C C . VAL A 1 99 ? 19.167 -2.723 -13.189 1.00 91.75 99 VAL A C 1
ATOM 780 O O . VAL A 1 99 ? 19.546 -1.935 -12.323 1.00 91.75 99 VAL A O 1
ATOM 783 N N . SER A 1 100 ? 19.957 -3.084 -14.203 1.00 90.69 100 SER A N 1
ATOM 784 C CA . SER A 1 100 ? 21.263 -2.458 -14.440 1.00 90.69 100 SER A CA 1
ATOM 785 C C . SER A 1 100 ? 21.087 -1.196 -15.276 1.00 90.69 100 SER A C 1
ATOM 787 O O . SER A 1 100 ? 20.748 -1.267 -16.456 1.00 90.69 100 SER A O 1
ATOM 789 N N . GLN A 1 101 ? 21.336 -0.036 -14.677 1.00 88.44 101 GLN A N 1
ATOM 790 C CA . GLN A 1 101 ? 21.390 1.244 -15.369 1.00 88.44 101 GLN A CA 1
ATOM 791 C C . GLN A 1 101 ? 22.839 1.724 -15.384 1.00 88.44 101 GLN A C 1
ATOM 793 O O . GLN A 1 101 ? 23.420 1.997 -14.335 1.00 88.44 101 GLN A O 1
ATOM 798 N N . ALA A 1 102 ? 23.443 1.830 -16.572 1.00 84.69 102 ALA A N 1
ATOM 799 C CA . ALA A 1 102 ? 24.842 2.252 -16.718 1.00 84.69 102 ALA A CA 1
ATOM 800 C C . ALA A 1 102 ? 25.852 1.386 -15.928 1.00 84.69 102 ALA A C 1
ATOM 802 O O . ALA A 1 102 ? 26.830 1.907 -15.395 1.00 84.69 102 ALA A O 1
ATOM 803 N N . GLY A 1 103 ? 25.596 0.077 -15.808 1.00 86.50 103 GLY A N 1
ATOM 804 C CA . GLY A 1 103 ? 26.433 -0.840 -15.025 1.00 86.50 103 GLY A CA 1
ATOM 805 C C . GLY A 1 103 ? 26.233 -0.742 -13.509 1.00 86.50 103 GLY A C 1
ATOM 806 O O . GLY A 1 103 ? 26.985 -1.358 -12.758 1.00 86.50 103 GLY A O 1
ATOM 807 N N . ARG A 1 104 ? 25.237 0.023 -13.043 1.00 90.25 104 ARG A N 1
ATOM 808 C CA . ARG A 1 104 ? 24.885 0.148 -11.625 1.00 90.25 104 ARG A CA 1
ATOM 809 C C . ARG A 1 104 ? 23.508 -0.459 -11.357 1.00 90.25 104 ARG A C 1
ATOM 811 O O . ARG A 1 104 ? 22.594 -0.223 -12.147 1.00 90.25 104 ARG A O 1
ATOM 818 N N . PRO A 1 105 ? 23.331 -1.200 -10.252 1.00 92.19 105 PRO A N 1
ATOM 819 C CA . PRO A 1 105 ? 22.017 -1.679 -9.853 1.00 92.19 105 PRO A CA 1
ATOM 820 C C . PRO A 1 105 ? 21.143 -0.503 -9.405 1.00 92.19 105 PRO A C 1
ATOM 822 O O . PRO A 1 105 ? 21.576 0.335 -8.612 1.00 92.19 105 PRO A O 1
ATOM 825 N N . VAL A 1 106 ? 19.915 -0.453 -9.909 1.00 91.50 106 VAL A N 1
ATOM 826 C CA . VAL A 1 106 ? 18.888 0.521 -9.528 1.00 91.50 106 VAL A CA 1
ATOM 827 C C . VAL A 1 106 ? 17.589 -0.230 -9.261 1.00 91.50 106 VAL A C 1
ATOM 829 O O . VAL A 1 106 ? 17.192 -1.084 -10.054 1.00 91.50 106 VAL A O 1
ATOM 832 N N . GLU A 1 107 ? 16.934 0.083 -8.144 1.00 91.56 107 GLU A N 1
ATOM 833 C CA . GLU A 1 107 ? 15.613 -0.453 -7.819 1.00 91.56 107 GLU A CA 1
ATOM 834 C C . GLU A 1 107 ? 14.522 0.302 -8.592 1.00 91.56 107 GLU A C 1
ATOM 836 O O . GLU A 1 107 ? 14.529 1.531 -8.677 1.00 91.56 107 GLU A O 1
ATOM 841 N N . THR A 1 108 ? 13.570 -0.440 -9.147 1.00 91.50 108 THR A N 1
ATOM 842 C CA . THR A 1 108 ? 12.399 0.076 -9.861 1.00 91.50 108 THR A CA 1
ATOM 843 C C . THR A 1 108 ? 11.147 -0.701 -9.466 1.00 91.50 108 THR A C 1
ATOM 845 O O . THR A 1 108 ? 11.228 -1.797 -8.909 1.00 91.50 108 THR A O 1
ATOM 848 N N . LEU A 1 109 ? 9.972 -0.140 -9.748 1.00 92.69 109 LEU A N 1
ATOM 849 C CA . LEU A 1 109 ? 8.702 -0.804 -9.473 1.00 92.69 109 LEU A CA 1
ATOM 850 C C . LEU A 1 109 ? 8.397 -1.875 -10.526 1.00 92.69 109 LEU A C 1
ATOM 852 O O . LEU A 1 109 ? 8.568 -1.661 -11.727 1.00 92.69 109 LEU A O 1
ATOM 856 N N . GLY A 1 110 ? 7.915 -3.024 -10.059 1.00 92.31 110 GLY A N 1
ATOM 857 C CA . GLY A 1 110 ? 7.403 -4.101 -10.902 1.00 92.31 110 GLY A CA 1
ATOM 858 C C . GLY A 1 110 ? 5.968 -3.857 -11.383 1.00 92.31 110 GLY A C 1
ATOM 859 O O . GLY A 1 110 ? 5.277 -2.948 -10.923 1.00 92.31 110 GLY A O 1
ATOM 860 N N . MET A 1 111 ? 5.490 -4.705 -12.300 1.00 93.06 111 MET A N 1
ATOM 861 C CA . MET A 1 111 ? 4.113 -4.633 -12.801 1.00 93.06 111 MET A CA 1
ATOM 862 C C . MET A 1 111 ? 3.122 -5.193 -11.763 1.00 93.06 111 MET A C 1
ATOM 864 O O . MET A 1 111 ? 3.214 -6.385 -11.454 1.00 93.06 111 MET A O 1
ATOM 868 N N . PRO A 1 112 ? 2.140 -4.410 -11.266 1.00 92.38 112 PRO A N 1
ATOM 869 C CA . PRO A 1 112 ? 1.206 -4.858 -10.224 1.00 92.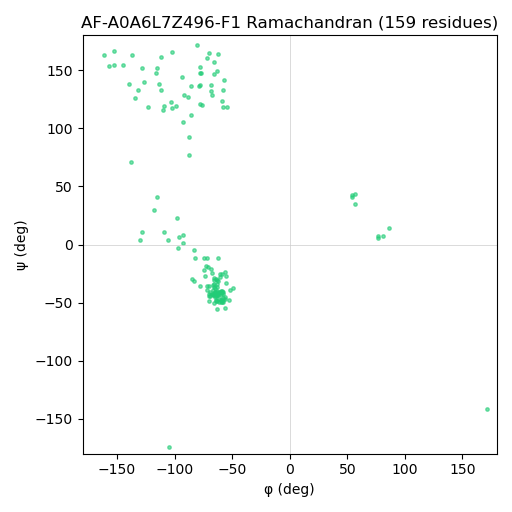38 112 PRO A CA 1
ATOM 870 C C . PRO A 1 112 ? 0.297 -6.013 -10.666 1.00 92.38 112 PRO A C 1
ATOM 872 O O . PRO A 1 112 ? -0.106 -6.849 -9.845 1.00 92.38 112 PRO A O 1
ATOM 875 N N . VAL A 1 113 ? -0.004 -6.074 -11.965 1.00 93.50 113 VAL A N 1
ATOM 876 C CA . VAL A 1 113 ? -0.791 -7.138 -12.593 1.00 93.50 113 VAL A CA 1
ATOM 877 C C . VAL A 1 113 ? 0.139 -8.270 -13.019 1.00 93.50 113 VAL A C 1
ATOM 879 O O . VAL A 1 113 ? 1.105 -8.050 -13.741 1.00 93.50 113 VAL A O 1
ATOM 882 N N . LYS A 1 114 ? -0.169 -9.496 -12.590 1.00 92.06 114 LYS A N 1
ATOM 883 C CA . LYS A 1 114 ? 0.591 -10.702 -12.940 1.00 92.06 114 LYS A CA 1
ATOM 884 C C . LYS A 1 114 ? -0.243 -11.554 -13.888 1.00 92.06 114 LYS A C 1
ATOM 886 O O . LYS A 1 114 ? -1.346 -11.960 -13.535 1.00 92.06 114 LYS A O 1
ATOM 891 N N . MET A 1 115 ? 0.277 -11.789 -15.089 1.00 94.12 115 MET A N 1
ATOM 892 C CA . MET A 1 115 ? -0.385 -12.571 -16.135 1.00 94.12 115 MET A CA 1
ATOM 893 C C . MET A 1 115 ? 0.383 -13.874 -16.338 1.00 94.12 115 MET A C 1
ATOM 895 O O . MET A 1 115 ? 1.603 -13.849 -16.445 1.00 94.12 115 MET A O 1
ATOM 899 N N . SER A 1 116 ? -0.312 -15.008 -16.392 1.00 94.81 116 SER A N 1
ATOM 900 C CA . SER A 1 116 ? 0.328 -16.320 -16.554 1.00 94.81 116 SER A CA 1
ATOM 901 C C . SER A 1 116 ? 0.756 -16.612 -17.995 1.00 94.81 116 SER A C 1
ATOM 903 O O . SER A 1 116 ? 1.787 -17.238 -18.201 1.00 94.81 116 SER A O 1
ATOM 905 N N . GLY A 1 117 ? -0.021 -16.163 -18.989 1.00 95.81 117 GLY A N 1
ATOM 906 C CA . GLY A 1 117 ? 0.263 -16.410 -20.411 1.00 95.81 117 GLY A CA 1
ATOM 907 C C . GLY A 1 117 ? 1.267 -15.435 -21.030 1.00 95.81 117 GLY A C 1
ATOM 908 O O . GLY A 1 117 ? 2.023 -15.810 -21.918 1.00 95.81 117 GLY A O 1
ATOM 909 N N . THR A 1 118 ? 1.294 -14.193 -20.543 1.00 94.25 118 THR A N 1
ATOM 910 C CA . THR A 1 118 ? 2.209 -13.135 -20.999 1.00 94.25 118 THR A CA 1
ATOM 911 C C . THR A 1 118 ? 2.743 -12.359 -19.793 1.00 94.25 118 THR A C 1
ATOM 913 O O . THR A 1 118 ? 2.290 -11.236 -19.550 1.00 94.25 118 THR A O 1
ATOM 916 N N . PRO A 1 119 ? 3.627 -12.959 -18.973 1.00 90.00 119 PRO A N 1
ATOM 917 C CA . PRO A 1 119 ? 4.136 -12.315 -17.768 1.00 90.00 119 PRO A CA 1
ATOM 918 C C . PRO A 1 119 ? 4.745 -10.942 -18.088 1.00 90.00 119 PRO A C 1
ATOM 920 O O . PRO A 1 119 ? 5.699 -10.869 -18.860 1.00 90.00 119 PRO A O 1
ATOM 923 N N . PRO A 1 120 ? 4.199 -9.844 -17.538 1.00 87.25 120 PRO A N 1
ATOM 924 C CA . PRO A 1 120 ? 4.748 -8.519 -17.773 1.00 87.25 120 PRO A CA 1
ATOM 925 C C . PRO A 1 120 ? 6.003 -8.307 -16.922 1.00 87.25 120 PRO A C 1
ATOM 927 O O . PRO A 1 120 ? 6.082 -8.786 -15.788 1.00 87.25 120 PRO A O 1
ATOM 930 N N . GLY A 1 121 ? 6.960 -7.532 -17.429 1.00 82.88 121 GLY A N 1
ATOM 931 C CA . GLY A 1 121 ? 8.209 -7.275 -16.720 1.00 82.88 121 GLY A CA 1
ATOM 932 C C . GLY A 1 121 ? 8.951 -6.043 -17.221 1.00 82.88 121 GLY A C 1
ATOM 933 O O . GLY A 1 121 ? 8.684 -5.526 -18.304 1.00 82.88 121 GLY A O 1
ATOM 934 N N . VAL A 1 122 ? 9.885 -5.570 -16.399 1.00 83.62 122 VAL A N 1
ATOM 935 C CA . VAL A 1 122 ? 10.871 -4.562 -16.796 1.00 83.62 122 VAL A CA 1
ATOM 936 C C . VAL A 1 122 ? 12.110 -5.311 -17.278 1.00 83.62 122 VAL A C 1
ATOM 938 O O . VAL A 1 122 ? 12.840 -5.879 -16.472 1.00 83.62 122 VAL A O 1
ATOM 941 N N . GLU A 1 123 ? 12.331 -5.340 -18.591 1.00 78.81 123 GLU A N 1
ATOM 942 C CA . GLU A 1 123 ? 13.436 -6.101 -19.200 1.00 78.81 123 GLU A CA 1
ATOM 943 C C . GLU A 1 123 ? 14.759 -5.330 -19.219 1.00 78.81 123 GLU A C 1
ATOM 945 O O . GLU A 1 123 ? 15.840 -5.913 -19.176 1.00 78.81 123 GLU A O 1
ATOM 950 N N . ARG A 1 124 ? 14.681 -4.000 -19.293 1.00 83.75 124 ARG A N 1
ATOM 951 C CA . ARG A 1 124 ? 15.837 -3.108 -19.394 1.00 83.75 124 ARG A CA 1
ATOM 952 C C . ARG A 1 124 ? 15.588 -1.815 -18.634 1.00 83.75 124 ARG A C 1
ATOM 954 O O . ARG A 1 124 ? 14.442 -1.411 -18.436 1.00 83.75 124 ARG A O 1
ATOM 961 N N . ALA A 1 125 ? 16.672 -1.175 -18.205 1.00 88.75 125 ALA A N 1
ATOM 962 C CA . ALA A 1 125 ? 16.608 0.149 -17.606 1.00 88.75 125 ALA A CA 1
ATOM 963 C C . ALA A 1 125 ? 16.065 1.186 -18.604 1.00 88.75 125 ALA A C 1
ATOM 965 O O . ALA A 1 125 ? 16.026 0.956 -19.815 1.00 88.75 125 ALA A O 1
ATOM 966 N N . ALA A 1 126 ? 15.657 2.344 -18.082 1.00 89.44 126 ALA A N 1
ATOM 967 C CA . ALA A 1 126 ? 15.232 3.453 -18.922 1.00 89.44 126 ALA A CA 1
ATOM 968 C C . ALA A 1 126 ? 16.370 3.854 -19.883 1.00 89.44 126 ALA A C 1
ATOM 970 O O . ALA A 1 126 ? 17.512 4.009 -19.431 1.00 89.44 126 ALA A O 1
ATOM 971 N N . PRO A 1 127 ? 16.080 4.033 -21.185 1.00 89.00 127 PRO A N 1
ATOM 972 C CA . PRO A 1 127 ? 17.101 4.402 -22.149 1.00 89.00 127 PRO A CA 1
ATOM 973 C C . PRO A 1 127 ? 17.640 5.798 -21.857 1.00 89.00 127 PRO A C 1
ATOM 975 O O . PRO A 1 127 ? 16.915 6.706 -21.438 1.00 89.00 127 PRO A O 1
ATOM 978 N N . ARG A 1 128 ? 18.921 5.998 -22.144 1.00 88.12 128 ARG A N 1
ATOM 979 C CA . ARG A 1 128 ? 19.534 7.320 -22.162 1.00 88.12 128 ARG A CA 1
ATOM 980 C C . ARG A 1 128 ? 19.050 8.107 -23.378 1.00 88.12 128 ARG A C 1
ATOM 982 O O . ARG A 1 128 ? 18.597 7.568 -24.391 1.00 88.12 128 ARG A O 1
ATOM 989 N N . ARG A 1 129 ? 19.194 9.431 -23.302 1.00 89.25 129 ARG A N 1
ATOM 990 C CA . ARG A 1 129 ? 18.888 10.324 -24.423 1.00 89.25 129 ARG A CA 1
ATOM 991 C C . ARG A 1 129 ? 19.730 9.939 -25.646 1.00 89.25 129 ARG A C 1
ATOM 993 O O . ARG A 1 129 ? 20.953 10.044 -25.602 1.00 89.25 129 ARG A O 1
ATOM 1000 N N . GLY A 1 130 ? 19.058 9.549 -26.728 1.00 90.12 130 GLY A N 1
ATOM 1001 C CA . GLY A 1 130 ? 19.692 9.179 -27.997 1.00 90.12 130 GLY A CA 1
ATOM 1002 C C . GLY A 1 130 ? 20.256 7.756 -28.060 1.00 90.12 130 GLY A C 1
ATOM 1003 O O . GLY A 1 130 ? 20.909 7.436 -29.043 1.00 90.12 130 GLY A O 1
ATOM 1004 N N . GLU A 1 131 ? 20.016 6.903 -27.053 1.00 90.94 131 GLU A N 1
ATOM 1005 C CA . GLU A 1 131 ? 20.601 5.548 -26.984 1.00 90.94 131 GLU A CA 1
ATOM 1006 C C . GLU A 1 131 ? 20.237 4.667 -28.183 1.00 90.94 131 GLU A C 1
ATOM 1008 O O . GLU A 1 131 ? 21.094 3.979 -28.721 1.00 90.94 131 GLU A O 1
ATOM 1013 N N . HIS A 1 132 ? 18.990 4.748 -28.647 1.00 92.25 132 HIS A N 1
ATOM 1014 C CA . HIS A 1 132 ? 18.489 3.928 -29.753 1.00 92.25 132 HIS A CA 1
ATOM 1015 C C . HIS A 1 132 ? 18.247 4.728 -31.044 1.00 92.25 132 HIS A C 1
ATOM 1017 O O . HIS A 1 132 ? 17.612 4.219 -31.960 1.00 92.25 132 HIS A O 1
ATOM 1023 N N . GLY A 1 133 ? 18.699 5.988 -31.126 1.00 93.50 133 GLY A N 1
ATOM 1024 C CA . GLY A 1 133 ? 18.373 6.872 -32.255 1.00 93.50 133 GLY A CA 1
ATOM 1025 C C . GLY A 1 133 ? 18.842 6.316 -33.602 1.00 93.50 133 GLY A C 1
ATOM 1026 O O . GLY A 1 133 ? 18.063 6.238 -34.547 1.00 93.50 133 GLY A O 1
ATOM 1027 N N . GLU A 1 134 ? 20.097 5.870 -33.659 1.00 94.19 134 GLU A N 1
ATOM 1028 C CA . GLU A 1 134 ? 20.705 5.270 -34.856 1.00 94.19 134 GLU A CA 1
ATOM 1029 C C . GLU A 1 134 ? 20.035 3.936 -35.216 1.00 94.19 134 GLU A C 1
ATOM 1031 O O . GLU A 1 134 ? 19.684 3.718 -36.373 1.00 94.19 134 GLU A O 1
ATOM 1036 N N . GLN A 1 135 ? 19.779 3.088 -34.211 1.00 94.25 135 GLN A N 1
ATOM 1037 C CA . GLN A 1 135 ? 19.106 1.799 -34.393 1.00 94.25 135 GLN A CA 1
ATOM 1038 C C . GLN A 1 135 ? 17.716 1.973 -35.019 1.00 94.25 135 GLN A C 1
ATOM 1040 O O . GLN A 1 135 ? 17.404 1.319 -36.010 1.00 94.25 135 GLN A O 1
ATOM 1045 N N . VAL A 1 136 ? 16.894 2.873 -34.472 1.00 95.25 136 VAL A N 1
ATOM 1046 C CA . VAL A 1 136 ? 15.535 3.106 -34.975 1.00 95.25 136 VAL A CA 1
ATOM 1047 C C . VAL A 1 136 ? 15.576 3.644 -36.406 1.00 95.25 136 VAL A C 1
ATOM 1049 O O . VAL A 1 136 ? 14.835 3.160 -37.248 1.00 95.25 136 VAL A O 1
ATOM 1052 N N . LEU A 1 137 ? 16.457 4.593 -36.738 1.00 96.25 137 LEU A N 1
ATOM 1053 C CA . LEU A 1 137 ? 16.549 5.097 -38.116 1.00 96.25 137 LEU A CA 1
ATOM 1054 C C . LEU A 1 137 ? 16.919 3.996 -39.123 1.00 96.25 137 LEU A C 1
ATOM 1056 O O . LEU A 1 137 ? 16.323 3.931 -40.200 1.00 96.25 137 LEU A O 1
ATOM 1060 N N . ALA A 1 138 ? 17.848 3.110 -38.762 1.00 96.25 138 ALA A N 1
ATOM 1061 C CA . ALA A 1 138 ? 18.214 1.970 -39.597 1.00 96.25 138 ALA A CA 1
ATOM 1062 C C . ALA A 1 138 ? 17.035 0.996 -39.796 1.00 96.25 138 ALA A C 1
ATOM 1064 O O . ALA A 1 138 ? 16.802 0.540 -40.915 1.00 96.25 138 ALA A O 1
ATOM 1065 N N . GLU A 1 139 ? 16.238 0.732 -38.751 1.00 97.56 139 GLU A N 1
ATOM 1066 C CA . GLU A 1 139 ? 15.020 -0.097 -38.837 1.00 97.56 139 GLU A CA 1
ATOM 1067 C C . GLU A 1 139 ? 13.975 0.476 -39.817 1.00 97.56 139 GLU A C 1
ATOM 1069 O O . GLU A 1 139 ? 13.227 -0.284 -40.431 1.00 97.56 139 GLU A O 1
ATOM 1074 N N . TYR A 1 140 ? 13.956 1.799 -40.018 1.00 96.88 140 TYR A N 1
ATOM 1075 C CA . TYR A 1 140 ? 13.086 2.481 -40.988 1.00 96.88 140 TYR A CA 1
ATOM 1076 C C . TYR A 1 140 ? 13.729 2.688 -42.373 1.00 96.88 140 TYR A C 1
ATOM 1078 O O . TYR A 1 140 ? 13.139 3.350 -43.228 1.00 96.88 140 TYR A O 1
ATOM 1086 N N . GLY A 1 141 ? 14.905 2.105 -42.629 1.00 97.00 141 GLY A N 1
ATOM 1087 C CA . GLY A 1 141 ? 15.525 2.069 -43.956 1.00 97.00 141 GLY A CA 1
ATOM 1088 C C . GLY A 1 141 ? 16.376 3.286 -44.324 1.00 97.00 141 GLY A C 1
ATOM 1089 O O . GLY A 1 141 ? 16.727 3.438 -45.495 1.00 97.00 141 GLY A O 1
ATOM 1090 N N . PHE A 1 142 ? 16.730 4.139 -43.358 1.00 97.62 142 PHE A N 1
ATOM 1091 C CA . PHE A 1 142 ? 17.723 5.190 -43.585 1.00 97.62 142 PHE A CA 1
ATOM 1092 C C . PHE A 1 142 ? 19.105 4.568 -43.787 1.00 97.62 142 PHE A C 1
ATOM 1094 O O . PHE A 1 142 ? 19.507 3.655 -43.065 1.00 97.62 142 PHE A O 1
ATOM 1101 N N . ARG A 1 143 ? 19.855 5.083 -44.759 1.00 97.56 143 ARG A N 1
ATOM 1102 C CA . ARG A 1 143 ? 21.241 4.679 -45.010 1.00 97.56 143 ARG A CA 1
ATOM 1103 C C . ARG A 1 143 ? 22.164 5.349 -43.998 1.00 97.56 143 ARG A C 1
ATOM 1105 O O . ARG A 1 143 ? 21.908 6.476 -43.582 1.00 97.56 143 ARG A O 1
ATOM 1112 N N . ASP A 1 144 ? 23.302 4.724 -43.709 1.00 96.31 144 ASP A N 1
ATOM 1113 C CA . ASP A 1 144 ? 24.303 5.243 -42.760 1.00 96.31 144 ASP A CA 1
ATOM 1114 C C . ASP A 1 144 ? 24.679 6.714 -43.011 1.00 96.31 144 ASP A C 1
ATOM 1116 O O . ASP A 1 144 ? 24.850 7.493 -42.074 1.00 96.31 144 ASP A O 1
ATOM 1120 N N . ILE A 1 145 ? 24.753 7.125 -44.284 1.00 97.12 145 ILE A N 1
ATOM 1121 C CA . ILE A 1 145 ? 25.065 8.510 -44.658 1.00 97.12 145 ILE A CA 1
ATOM 1122 C C . ILE A 1 145 ? 23.966 9.503 -44.252 1.00 97.12 145 ILE A C 1
ATOM 1124 O O . ILE A 1 145 ? 24.276 10.588 -43.768 1.00 97.12 145 ILE A O 1
ATOM 1128 N N . GLU A 1 146 ? 22.697 9.119 -44.390 1.00 97.19 146 GLU A N 1
ATOM 1129 C CA . GLU A 1 146 ? 21.535 9.938 -44.024 1.00 97.19 146 GLU A CA 1
ATOM 1130 C C . GLU A 1 146 ? 21.407 10.024 -42.499 1.00 97.19 146 GLU A C 1
ATOM 1132 O O . GLU A 1 146 ? 21.142 11.093 -41.949 1.00 97.19 146 GLU A O 1
ATOM 1137 N N . ILE A 1 147 ? 21.671 8.914 -41.800 1.00 96.19 147 ILE A N 1
ATOM 1138 C CA . ILE A 1 147 ? 21.718 8.871 -40.334 1.00 96.19 147 ILE A CA 1
ATOM 1139 C C . ILE A 1 147 ? 22.787 9.838 -39.816 1.00 96.19 147 ILE A C 1
ATOM 1141 O O . ILE A 1 147 ? 22.506 10.679 -38.961 1.00 96.19 147 ILE A O 1
ATOM 1145 N N . GLU A 1 148 ? 24.000 9.787 -40.364 1.00 95.62 148 GLU A N 1
ATOM 1146 C CA . GLU A 1 148 ? 25.094 10.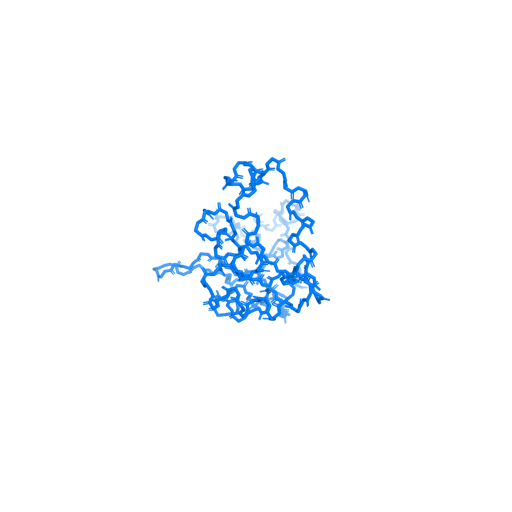658 -39.933 1.00 95.62 148 GLU A CA 1
ATOM 1147 C C . GLU A 1 148 ? 24.826 12.146 -40.244 1.00 95.62 148 GLU A C 1
ATOM 1149 O O . GLU A 1 148 ? 25.269 13.023 -39.500 1.00 95.62 148 GLU A O 1
ATOM 1154 N N . GLU A 1 149 ? 24.085 12.469 -41.309 1.00 96.56 149 GLU A N 1
ATOM 1155 C CA . GLU A 1 149 ? 23.613 13.838 -41.585 1.00 96.56 149 GLU A CA 1
ATOM 1156 C C . GLU A 1 149 ? 22.589 14.326 -40.547 1.00 96.56 149 GLU A C 1
ATOM 1158 O O . GLU A 1 149 ? 22.682 15.458 -40.054 1.00 96.56 149 GLU A O 1
ATOM 1163 N N . LEU A 1 150 ? 21.644 13.471 -40.152 1.00 95.50 150 LEU A N 1
ATOM 1164 C CA . LEU A 1 150 ? 20.655 13.780 -39.114 1.00 95.50 150 LEU A CA 1
ATOM 1165 C C . LEU A 1 150 ? 21.297 13.971 -37.732 1.00 95.50 150 LEU A C 1
ATOM 1167 O O . LEU A 1 150 ? 20.888 14.849 -36.969 1.00 95.50 150 LEU A O 1
ATOM 1171 N N . LEU A 1 151 ? 22.338 13.200 -37.421 1.00 93.31 151 LEU A N 1
ATOM 1172 C CA . LEU A 1 151 ? 23.109 13.369 -36.189 1.00 93.31 151 LEU A CA 1
ATOM 1173 C C . LEU A 1 151 ? 23.927 14.664 -36.205 1.00 93.31 151 LEU A C 1
ATOM 1175 O O . LEU A 1 151 ? 23.920 15.407 -35.222 1.00 93.31 151 LEU A O 1
ATOM 1179 N N . ARG A 1 152 ? 24.597 14.976 -37.324 1.00 94.38 152 ARG A N 1
ATOM 1180 C CA . ARG A 1 152 ? 25.381 16.216 -37.475 1.00 94.38 152 ARG A CA 1
ATOM 1181 C C . ARG A 1 152 ? 24.520 17.473 -37.436 1.00 94.38 152 ARG A C 1
ATOM 1183 O O . ARG A 1 152 ? 24.942 18.471 -36.859 1.00 94.38 152 ARG A O 1
ATOM 1190 N N . SER A 1 153 ? 23.323 17.427 -38.016 1.00 95.75 153 SER A N 1
ATOM 1191 C CA . SER A 1 153 ? 22.368 18.543 -37.967 1.00 95.75 153 SER A CA 1
ATOM 1192 C C . SER A 1 153 ? 21.725 18.737 -36.587 1.00 95.75 153 SER A C 1
ATOM 1194 O O . SER A 1 153 ? 21.094 19.765 -36.350 1.00 95.75 153 SER A O 1
ATOM 1196 N N . GLY A 1 154 ? 21.881 17.778 -35.666 1.00 91.94 154 GLY A N 1
ATOM 1197 C CA . GLY A 1 154 ? 21.260 17.804 -34.341 1.00 91.94 154 GLY A CA 1
ATOM 1198 C C . GLY A 1 154 ? 19.771 17.448 -34.341 1.00 91.94 154 GLY A C 1
ATOM 1199 O O . GLY A 1 154 ? 19.136 17.519 -33.288 1.00 91.94 154 GLY A O 1
ATOM 1200 N N . ALA A 1 155 ? 19.222 17.039 -35.491 1.00 92.62 155 ALA A N 1
ATOM 1201 C CA . ALA A 1 155 ? 17.854 16.543 -35.610 1.00 92.62 155 ALA A CA 1
ATOM 1202 C C . ALA A 1 155 ? 17.643 15.260 -34.788 1.00 92.62 155 ALA A C 1
ATOM 1204 O O . ALA A 1 155 ? 16.562 15.040 -34.242 1.00 92.62 155 ALA A O 1
ATOM 1205 N N . VAL A 1 156 ? 18.694 14.442 -34.649 1.00 92.50 156 VAL A N 1
ATOM 1206 C CA . VAL A 1 156 ? 18.719 13.251 -33.792 1.00 92.50 156 VAL A CA 1
ATOM 1207 C C . VAL A 1 156 ? 19.917 13.320 -32.843 1.00 92.50 156 VAL A C 1
ATOM 1209 O O . VAL A 1 156 ? 21.004 13.760 -33.208 1.00 92.50 156 VAL A O 1
ATOM 1212 N N . GLY A 1 157 ? 19.720 12.920 -31.584 1.00 87.56 157 GLY A N 1
ATOM 1213 C CA . GLY A 1 157 ? 20.792 12.884 -30.589 1.00 87.56 157 GLY A CA 1
ATOM 1214 C C . GLY A 1 157 ? 21.587 11.579 -30.648 1.00 87.56 157 GLY A C 1
ATOM 1215 O O . GLY A 1 157 ? 20.984 10.512 -30.689 1.00 87.56 157 GLY A O 1
ATOM 1216 N N . ARG A 1 158 ? 22.921 11.663 -30.564 1.00 85.81 158 ARG A N 1
ATOM 1217 C CA . ARG A 1 158 ? 23.814 10.508 -30.369 1.00 85.81 158 ARG A CA 1
ATOM 1218 C C . ARG A 1 158 ? 24.077 10.291 -28.883 1.00 85.81 158 ARG A C 1
ATOM 1220 O O . ARG A 1 158 ? 24.482 11.225 -28.181 1.00 85.81 158 ARG A O 1
ATOM 1227 N N . PHE A 1 159 ? 23.880 9.065 -28.409 1.00 80.25 159 PHE A N 1
ATOM 1228 C CA . PHE A 1 159 ? 24.356 8.689 -27.087 1.00 80.25 159 PHE A CA 1
ATOM 1229 C C . PHE A 1 159 ? 25.896 8.676 -27.068 1.00 80.25 159 PHE A C 1
ATOM 1231 O O . PHE A 1 159 ? 26.532 8.074 -27.928 1.00 80.25 159 PHE A O 1
ATOM 1238 N N . LYS A 1 160 ? 26.503 9.369 -26.098 1.00 69.81 160 LYS A N 1
ATOM 1239 C CA . LYS A 1 160 ? 27.950 9.323 -25.842 1.00 69.81 160 LYS A CA 1
ATOM 1240 C C . LYS A 1 160 ? 28.186 8.420 -24.633 1.00 69.81 160 LYS A C 1
ATOM 1242 O O . LYS A 1 160 ? 27.656 8.729 -23.563 1.00 69.81 160 LYS A O 1
ATOM 1247 N N . ALA A 1 161 ? 28.914 7.323 -24.850 1.00 60.22 161 ALA A N 1
ATOM 1248 C CA . ALA A 1 161 ? 29.246 6.322 -23.834 1.00 60.22 161 ALA A CA 1
ATOM 1249 C C . ALA A 1 161 ? 29.904 6.942 -22.595 1.00 60.22 161 ALA A C 1
ATOM 1251 O O . ALA A 1 161 ? 30.806 7.792 -22.779 1.00 60.22 161 ALA A O 1
#

Foldseek 3Di:
DAQAADKDWPCQDPLLVCLLCVLLVVNVLCPDPCRVDNVSCVVCVVVVCVVVVVSRHPHDPVVSVVSCVVSVIDMGGPDDPVCVCVPPVNVVQPQWDWAQDPNDTDIDGFDPDADPVDGDGDPHDDDDAQNCVLVVCVVVPDDPVRSVVCCVVVVGDHDDD

Mean predicted aligned error: 5.87 Å

Radius of gyration: 27.35 Å; Cα contacts (8 Å, |Δi|>4): 182; chains: 1; bounding box: 58×35×70 Å

Nearest PDB structures (foldseek):
  9br7-assembly1_A  TM=8.357E-01  e=1.961E-10  Homo sapiens
  5yiy-assembly1_B  TM=8.812E-01  e=8.621E-08  Mycobacterium tuberculosis H37Rv
  5yx6-assembly2_D  TM=8.396E-01  e=5.582E-08  Mycobacterium tuberculosis H37Rv
  5yiy-assembly1_A  TM=8.600E-01  e=2.329E-07  Mycobacterium tuberculosis H37Rv
  5yx6-assembly1_B  TM=8.223E-01  e=1.251E-07  Mycobacterium tuberculosis H37Rv

pLDDT: mean 93.66, std 4.96, range [60.22, 98.56]

Solvent-accessible surface area (backbone atoms only — not comparable to full-atom values): 9454 Å² total; per-residue (Å²): 79,26,59,77,46,44,60,50,72,54,50,82,48,71,71,32,33,55,45,46,29,58,73,69,68,43,62,70,50,67,76,31,79,58,43,59,46,66,66,35,33,62,76,39,39,71,61,50,49,50,57,51,31,62,58,40,38,74,41,42,47,68,62,49,47,56,52,34,52,77,61,72,27,56,59,47,74,64,68,52,73,71,54,52,58,64,30,70,69,31,54,78,59,45,41,58,39,78,37,62,49,96,89,36,84,42,80,43,77,36,58,92,66,83,42,90,92,66,65,64,75,86,90,67,47,85,79,59,77,29,64,55,46,68,59,54,44,46,75,72,69,49,49,73,70,58,50,52,48,36,42,73,72,60,81,38,54,74,53,81,132